Protein AF-A0A6A3AVK0-F1 (afdb_monomer)

Organism: Hibiscus syriacus (NCBI:txid106335)

Mean predicted aligned error: 8.2 Å

Structure (mmCIF, N/CA/C/O backbone):
data_AF-A0A6A3AVK0-F1
#
_entry.id   AF-A0A6A3AVK0-F1
#
loop_
_atom_site.group_PDB
_atom_site.id
_atom_site.type_symbol
_atom_site.label_atom_id
_atom_site.label_alt_id
_atom_site.label_comp_id
_atom_site.label_asym_id
_atom_site.label_entity_id
_atom_site.label_seq_id
_atom_site.pdbx_PDB_ins_code
_atom_site.Cartn_x
_atom_site.Cartn_y
_atom_site.Cartn_z
_atom_site.occupancy
_atom_site.B_iso_or_equiv
_atom_site.auth_seq_id
_atom_site.auth_comp_id
_atom_site.auth_asym_id
_atom_site.auth_atom_id
_atom_site.pdbx_PDB_model_num
ATOM 1 N N . MET A 1 1 ? -9.965 25.860 16.839 1.00 39.97 1 MET A N 1
ATOM 2 C CA . MET A 1 1 ? -9.819 24.702 17.746 1.00 39.97 1 MET A CA 1
ATOM 3 C C . MET A 1 1 ? -10.211 23.474 16.941 1.00 39.97 1 MET A C 1
ATOM 5 O O . MET A 1 1 ? -11.321 23.463 16.427 1.00 39.97 1 MET A O 1
ATOM 9 N N . ALA A 1 2 ? -9.291 22.535 16.707 1.00 43.78 2 ALA A N 1
ATOM 10 C CA . ALA A 1 2 ? -9.589 21.317 15.953 1.00 43.78 2 ALA A CA 1
ATOM 11 C C . ALA A 1 2 ? -10.357 20.353 16.868 1.00 43.78 2 ALA A C 1
ATOM 13 O O . ALA A 1 2 ? -9.865 19.995 17.936 1.00 43.78 2 ALA A O 1
ATOM 14 N N . MET A 1 3 ? -11.582 20.008 16.477 1.00 49.72 3 MET A N 1
ATOM 15 C CA . MET A 1 3 ? -12.409 19.028 17.172 1.00 49.72 3 MET A CA 1
ATOM 16 C C . MET A 1 3 ? -11.789 17.653 16.930 1.00 49.72 3 MET A C 1
ATOM 18 O O . MET A 1 3 ? -11.686 17.212 15.789 1.00 49.72 3 MET A O 1
ATOM 22 N N . GLN A 1 4 ? -11.339 16.999 17.994 1.00 55.97 4 GLN A N 1
ATOM 23 C CA . GLN A 1 4 ? -10.963 15.597 17.941 1.00 55.97 4 GLN A CA 1
ATOM 24 C C . GLN A 1 4 ? -12.244 14.781 17.743 1.00 55.97 4 GLN A C 1
ATOM 26 O O . GLN A 1 4 ? -13.060 14.676 18.658 1.00 55.97 4 GLN A O 1
ATOM 31 N N . GLU A 1 5 ? -12.451 14.263 16.531 1.00 55.50 5 GLU A N 1
ATOM 32 C CA . GLU A 1 5 ? -13.533 13.321 16.248 1.00 55.50 5 GLU A CA 1
ATOM 33 C C . GLU A 1 5 ? -13.349 12.085 17.135 1.00 55.50 5 GLU A C 1
ATOM 35 O O . GLU A 1 5 ? -12.284 11.463 17.175 1.00 55.50 5 GLU A O 1
ATOM 40 N N . GLY A 1 6 ? -14.379 11.788 17.930 1.00 54.12 6 GLY A N 1
ATOM 41 C CA . GLY A 1 6 ? -14.374 10.683 18.876 1.00 54.12 6 GLY A CA 1
ATOM 42 C C . GLY A 1 6 ? -14.159 9.353 18.162 1.00 54.12 6 GLY A C 1
ATOM 43 O O . GLY A 1 6 ? -14.835 9.054 17.183 1.00 54.12 6 GLY A O 1
ATOM 44 N N . ASN A 1 7 ? -13.235 8.546 18.682 1.00 58.22 7 ASN A N 1
ATOM 45 C CA . ASN A 1 7 ? -13.058 7.153 18.289 1.00 58.22 7 ASN A CA 1
ATOM 46 C C . ASN A 1 7 ? -14.406 6.417 18.442 1.00 58.22 7 ASN A C 1
ATOM 48 O O . ASN A 1 7 ? -14.865 6.272 19.582 1.00 58.22 7 ASN A O 1
ATOM 52 N N . PRO A 1 8 ? -15.067 5.964 17.358 1.00 62.50 8 PRO A N 1
ATOM 53 C CA . PRO A 1 8 ? -16.275 5.17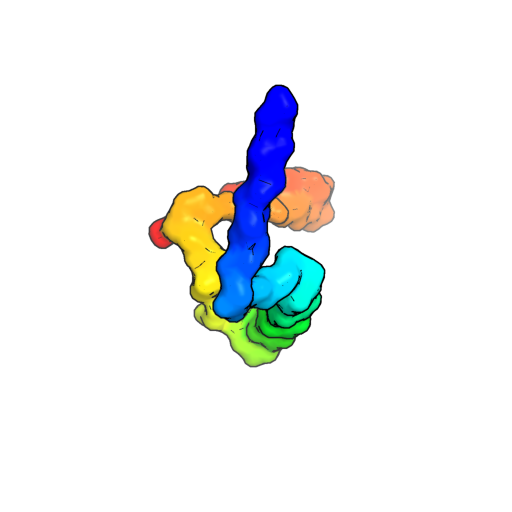3 17.501 1.00 62.50 8 PRO A CA 1
ATOM 54 C C . PRO A 1 8 ? -15.885 3.868 18.199 1.00 62.50 8 PRO A C 1
ATOM 56 O O . PRO A 1 8 ? -14.985 3.151 17.761 1.00 62.50 8 PRO A O 1
ATOM 59 N N . ALA A 1 9 ? -16.515 3.588 19.339 1.00 64.44 9 ALA A N 1
ATOM 60 C CA . ALA A 1 9 ? -16.267 2.380 20.115 1.00 64.44 9 ALA A CA 1
ATOM 61 C C . ALA A 1 9 ? -16.517 1.142 19.230 1.00 64.44 9 ALA A C 1
ATOM 63 O O . ALA A 1 9 ? -17.661 0.769 18.991 1.00 64.44 9 ALA A O 1
ATOM 64 N N . GLY A 1 10 ? -15.447 0.546 18.694 1.00 78.62 10 GLY A N 1
ATOM 65 C CA . GLY A 1 10 ? -15.518 -0.612 17.798 1.00 78.62 10 GLY A CA 1
ATOM 66 C C . GLY A 1 10 ? -14.520 -0.603 16.640 1.00 78.62 10 GLY A C 1
ATOM 67 O O . GLY A 1 10 ? -14.217 -1.672 16.114 1.00 78.62 10 GLY A O 1
ATOM 68 N N . THR A 1 11 ? -13.961 0.549 16.251 1.00 85.81 11 THR A N 1
ATOM 69 C CA . THR A 1 11 ? -12.922 0.567 15.210 1.00 85.81 11 THR A CA 1
ATOM 70 C C . THR A 1 11 ? -11.560 0.165 15.780 1.00 85.81 11 THR A C 1
ATOM 72 O O . THR A 1 11 ? -11.112 0.770 16.760 1.00 85.81 11 THR A O 1
ATOM 75 N N . PRO A 1 12 ? -10.876 -0.837 15.194 1.00 91.56 12 PRO A N 1
ATOM 76 C CA . PRO A 1 12 ? -9.516 -1.178 15.594 1.00 91.56 12 PRO A CA 1
ATOM 77 C C . PRO A 1 12 ? -8.579 0.009 15.352 1.00 91.56 12 PRO A C 1
ATOM 79 O O . PRO A 1 12 ? -8.761 0.784 14.413 1.00 91.56 12 PRO A O 1
ATOM 82 N N . SER A 1 13 ? -7.555 0.150 16.196 1.00 95.31 13 SER A N 1
ATOM 83 C CA . SER A 1 13 ? -6.562 1.209 16.015 1.00 95.31 13 SER A CA 1
ATOM 84 C C . SER A 1 13 ? -5.776 1.005 14.718 1.00 95.31 13 SER A C 1
ATOM 86 O O . SER A 1 13 ? -5.573 -0.126 14.270 1.00 95.31 13 SER A O 1
ATOM 88 N N . ALA A 1 14 ? -5.260 2.095 14.144 1.00 95.44 14 ALA A N 1
ATOM 89 C CA . ALA A 1 14 ? -4.430 2.032 12.941 1.00 95.44 14 ALA A CA 1
ATOM 90 C C . ALA A 1 14 ? -3.227 1.082 13.103 1.00 95.44 14 ALA A C 1
ATOM 92 O O . ALA A 1 14 ? -2.871 0.374 12.168 1.00 95.44 14 ALA A O 1
ATOM 93 N N . GLN A 1 15 ? -2.645 1.011 14.306 1.00 96.88 15 GLN A N 1
ATOM 94 C CA . GLN A 1 15 ? -1.559 0.083 14.620 1.00 96.88 15 GLN A CA 1
ATOM 95 C C . GLN A 1 15 ? -2.009 -1.382 14.547 1.00 96.88 15 GLN A C 1
ATOM 97 O O . GLN A 1 15 ? -1.317 -2.204 13.954 1.00 96.88 15 GLN A O 1
ATOM 102 N N . VAL A 1 16 ? -3.170 -1.715 15.120 1.00 96.62 16 VAL A N 1
ATOM 103 C CA . VAL A 1 16 ? -3.720 -3.080 15.062 1.00 96.62 16 VAL A CA 1
ATOM 104 C C . VAL A 1 16 ? -4.005 -3.479 13.614 1.00 96.62 16 VAL A C 1
ATOM 106 O O . VAL A 1 16 ? -3.624 -4.571 13.196 1.00 96.62 16 VAL A O 1
ATOM 109 N N . VAL A 1 17 ? -4.613 -2.579 12.836 1.00 96.88 17 VAL A N 1
ATOM 110 C CA . VAL A 1 17 ? -4.894 -2.808 11.411 1.00 96.88 17 VAL A CA 1
ATOM 111 C C . VAL A 1 17 ? -3.601 -2.983 10.615 1.00 96.88 17 VAL A C 1
ATOM 113 O O . VAL A 1 17 ? -3.495 -3.927 9.837 1.00 96.88 17 VAL A O 1
ATOM 116 N N . GLY A 1 18 ? -2.607 -2.117 10.826 1.00 97.50 18 GLY A N 1
ATOM 117 C CA . GLY A 1 18 ? -1.322 -2.177 10.131 1.00 97.50 18 GLY A CA 1
ATOM 118 C C . GLY A 1 18 ? -0.567 -3.478 10.404 1.00 97.50 18 GLY A C 1
ATOM 119 O O . GLY A 1 18 ? -0.100 -4.122 9.466 1.00 97.50 18 GLY A O 1
ATOM 120 N N . ASN A 1 19 ? -0.516 -3.907 11.667 1.00 98.12 19 ASN A N 1
ATOM 121 C CA . ASN A 1 19 ? 0.130 -5.162 12.052 1.00 98.12 19 ASN A CA 1
ATOM 122 C C . ASN A 1 19 ? -0.538 -6.365 11.372 1.00 98.12 19 ASN A C 1
ATOM 124 O O . ASN A 1 19 ? 0.134 -7.151 10.705 1.00 98.12 19 ASN A O 1
ATOM 128 N N . ALA A 1 20 ? -1.868 -6.462 11.466 1.00 97.25 20 ALA A N 1
ATOM 129 C CA . ALA A 1 20 ? -2.617 -7.545 10.835 1.00 97.25 20 ALA A CA 1
ATOM 130 C C . ALA A 1 20 ? -2.473 -7.532 9.302 1.00 97.25 20 ALA A C 1
ATOM 132 O O . ALA A 1 20 ? -2.331 -8.589 8.686 1.00 97.25 20 ALA A O 1
ATOM 133 N N . PHE A 1 21 ? -2.472 -6.348 8.679 1.00 97.31 21 PHE A N 1
ATOM 134 C CA . PHE A 1 21 ? -2.289 -6.206 7.236 1.00 97.31 21 PHE A CA 1
ATOM 135 C C . PHE A 1 21 ? -0.938 -6.763 6.781 1.00 97.31 21 PHE A C 1
ATOM 137 O O . PHE A 1 21 ? -0.905 -7.568 5.855 1.00 97.31 21 PHE A O 1
ATOM 144 N N . VAL A 1 22 ? 0.166 -6.379 7.432 1.00 97.50 22 VAL A N 1
ATOM 145 C CA . VAL A 1 22 ? 1.518 -6.829 7.054 1.00 97.50 22 VAL A CA 1
ATOM 146 C C . VAL A 1 22 ? 1.647 -8.346 7.187 1.00 97.50 22 VAL A C 1
ATOM 148 O O . VAL A 1 22 ? 2.121 -9.002 6.257 1.00 97.50 22 VAL A O 1
ATOM 151 N N . GLU A 1 23 ? 1.187 -8.913 8.303 1.00 97.88 23 GLU A N 1
ATOM 152 C CA . GLU A 1 23 ? 1.229 -10.361 8.534 1.00 97.88 23 GLU A CA 1
ATOM 153 C C . GLU A 1 23 ? 0.452 -11.130 7.459 1.00 97.88 23 GLU A C 1
ATOM 155 O O . GLU A 1 23 ? 0.985 -12.060 6.847 1.00 97.88 23 GLU A O 1
ATOM 160 N N . GLN A 1 24 ? -0.789 -10.720 7.180 1.00 97.88 24 GLN A N 1
ATOM 161 C CA . GLN A 1 24 ? -1.634 -11.385 6.187 1.00 97.88 24 GLN A CA 1
ATOM 162 C C . GLN A 1 24 ? -1.103 -11.201 4.764 1.00 97.88 24 GLN A C 1
ATOM 164 O O . GLN A 1 24 ? -1.057 -12.168 4.000 1.00 97.88 24 GLN A O 1
ATOM 169 N N . TYR A 1 25 ? -0.676 -9.98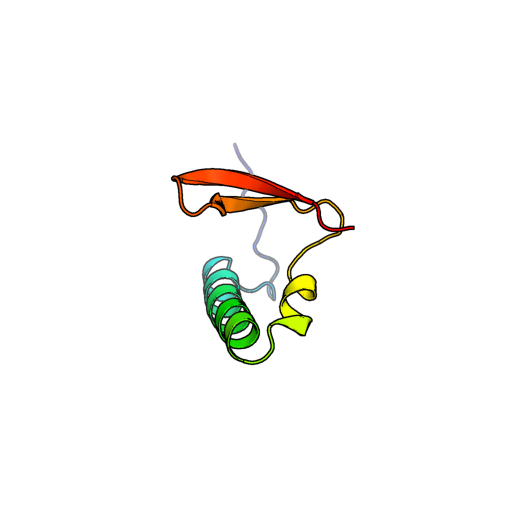6 4.410 1.00 97.56 25 TYR A N 1
ATOM 170 C CA . TYR A 1 25 ? -0.183 -9.662 3.076 1.00 97.56 25 TYR A CA 1
ATOM 171 C C . TYR A 1 25 ? 1.037 -10.515 2.718 1.00 97.56 25 TYR A C 1
ATOM 173 O O . TYR A 1 25 ? 1.028 -11.183 1.685 1.00 97.56 25 TYR A O 1
ATOM 181 N N . TYR A 1 26 ? 2.061 -10.566 3.579 1.00 97.38 26 TYR A N 1
ATOM 182 C CA . TYR A 1 26 ? 3.269 -11.344 3.286 1.00 97.38 26 TYR A CA 1
ATOM 183 C C . TYR A 1 26 ? 3.046 -12.853 3.393 1.00 97.38 26 TYR A C 1
ATOM 185 O O . TYR A 1 26 ? 3.603 -13.605 2.591 1.00 97.38 26 TYR A O 1
ATOM 193 N N . HIS A 1 27 ? 2.190 -13.308 4.314 1.00 97.88 27 HIS A N 1
ATOM 194 C CA . HIS A 1 27 ? 1.804 -14.715 4.371 1.00 97.88 27 HIS A CA 1
ATOM 195 C C . HIS A 1 27 ? 1.146 -15.165 3.059 1.00 97.88 27 HIS A C 1
ATOM 197 O O . HIS A 1 27 ? 1.557 -16.164 2.467 1.00 97.88 27 HIS A O 1
ATOM 203 N N . ILE A 1 28 ? 0.163 -14.407 2.562 1.00 97.88 28 ILE A N 1
ATOM 204 C CA . ILE A 1 28 ? -0.523 -14.707 1.300 1.00 97.88 28 ILE A CA 1
ATOM 205 C C . ILE A 1 28 ? 0.418 -14.537 0.109 1.00 97.88 28 ILE A C 1
ATOM 207 O O . ILE A 1 28 ? 0.434 -15.405 -0.757 1.00 97.88 28 ILE A O 1
ATOM 211 N N . LEU A 1 29 ? 1.238 -13.486 0.072 1.00 96.25 29 LEU A N 1
ATOM 212 C CA . LEU A 1 29 ? 2.202 -13.277 -1.007 1.00 96.25 29 LEU A CA 1
ATOM 213 C C . LEU A 1 29 ? 3.138 -14.484 -1.173 1.00 96.25 29 LEU A C 1
ATOM 215 O O . LEU A 1 29 ? 3.406 -14.889 -2.300 1.00 96.25 29 LEU A O 1
ATOM 219 N N . HIS A 1 30 ? 3.615 -15.066 -0.068 1.00 97.44 30 HIS A N 1
ATOM 220 C CA . HIS A 1 30 ? 4.540 -16.201 -0.107 1.00 97.44 30 HIS A CA 1
ATOM 221 C C . HIS A 1 30 ? 3.834 -17.538 -0.360 1.00 97.44 30 HIS A C 1
ATOM 223 O O . HIS A 1 30 ? 4.350 -18.368 -1.103 1.00 97.44 30 HIS A O 1
ATOM 229 N N . GLN A 1 31 ? 2.676 -17.768 0.263 1.00 97.81 31 GLN A N 1
ATOM 230 C CA . GLN A 1 31 ? 2.019 -19.082 0.256 1.00 97.81 31 GLN A CA 1
ATOM 231 C C . GLN A 1 31 ? 0.957 -19.227 -0.840 1.00 97.81 31 GLN A C 1
ATOM 233 O O . GLN A 1 31 ? 0.684 -20.330 -1.306 1.00 97.81 31 GLN A O 1
ATOM 238 N N . LYS A 1 32 ? 0.302 -18.126 -1.219 1.00 97.38 32 LYS A N 1
ATOM 239 C CA . LYS A 1 32 ? -0.846 -18.081 -2.140 1.00 97.38 32 LYS A CA 1
ATOM 240 C C . LYS A 1 32 ? -0.773 -16.829 -3.029 1.00 97.38 32 LYS A C 1
ATOM 242 O O . LYS A 1 32 ? -1.685 -15.996 -2.988 1.00 97.38 32 LYS A O 1
ATOM 247 N N . PRO A 1 33 ? 0.292 -16.665 -3.838 1.00 95.31 33 PRO A N 1
ATOM 248 C CA . PRO A 1 33 ? 0.551 -15.432 -4.588 1.00 95.31 33 PRO A CA 1
ATOM 249 C C . PRO A 1 33 ? -0.601 -15.039 -5.520 1.00 95.31 33 PRO A C 1
ATOM 251 O O . PRO A 1 33 ? -0.867 -13.859 -5.723 1.00 95.31 33 PRO A O 1
ATOM 254 N N . ASN A 1 34 ? -1.361 -16.011 -6.026 1.00 95.69 34 ASN A N 1
ATOM 255 C CA . ASN A 1 34 ? -2.540 -15.777 -6.857 1.00 95.69 34 ASN A CA 1
ATOM 256 C C . ASN A 1 34 ? -3.687 -15.047 -6.132 1.00 95.69 34 ASN A C 1
ATOM 258 O O . ASN A 1 34 ? -4.603 -14.583 -6.800 1.00 95.69 34 ASN A O 1
ATOM 262 N N . LEU A 1 35 ? -3.667 -14.935 -4.799 1.00 96.12 35 LEU A N 1
ATOM 263 C CA . LEU A 1 35 ? -4.675 -14.214 -4.011 1.00 96.12 35 LEU A CA 1
ATOM 264 C C . LEU A 1 35 ? -4.240 -12.800 -3.602 1.00 96.12 35 LEU A C 1
ATOM 266 O O . LEU A 1 35 ? -5.068 -12.055 -3.081 1.00 96.12 35 LEU A O 1
ATOM 270 N N . VAL A 1 36 ? -2.982 -12.409 -3.842 1.00 94.69 36 VAL A N 1
ATOM 271 C CA . VAL A 1 36 ? -2.454 -11.116 -3.368 1.00 94.69 36 VAL A CA 1
ATOM 272 C C . VAL A 1 36 ? -3.153 -9.915 -4.013 1.00 94.69 36 VAL A C 1
ATOM 274 O O . VAL A 1 36 ? -3.285 -8.873 -3.379 1.00 94.69 36 VAL A O 1
ATOM 277 N N . HIS A 1 37 ? -3.678 -10.077 -5.234 1.00 92.19 37 HIS A N 1
ATOM 278 C CA . HIS A 1 37 ? -4.416 -9.030 -5.951 1.00 92.19 37 HIS A CA 1
ATOM 279 C C . HIS A 1 37 ? -5.612 -8.487 -5.149 1.00 92.19 37 HIS A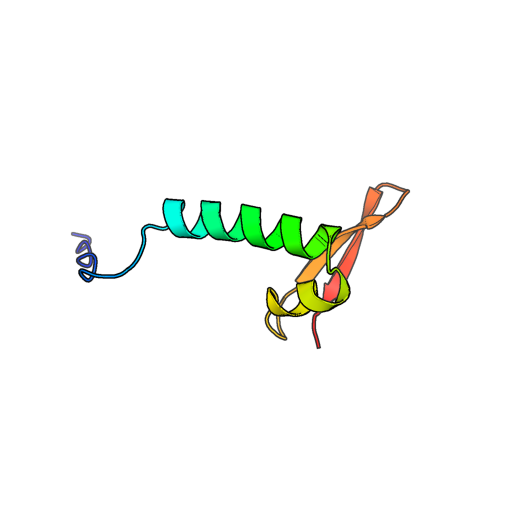 C 1
ATOM 281 O O . HIS A 1 37 ? -5.988 -7.339 -5.328 1.00 92.19 37 HIS A O 1
ATOM 287 N N . ARG A 1 38 ? -6.170 -9.269 -4.213 1.00 93.88 38 ARG A N 1
ATOM 288 C CA . ARG A 1 38 ? -7.307 -8.862 -3.369 1.00 93.88 38 ARG A CA 1
ATOM 289 C C . ARG A 1 38 ? -6.978 -7.770 -2.349 1.00 93.88 38 ARG A C 1
ATOM 291 O O . ARG A 1 38 ? -7.895 -7.201 -1.769 1.00 93.88 38 ARG A O 1
ATOM 298 N N . PHE A 1 39 ? -5.696 -7.499 -2.102 1.00 94.12 39 PHE A N 1
ATOM 299 C CA . PHE A 1 39 ? -5.260 -6.386 -1.252 1.00 94.12 39 PHE A CA 1
ATOM 300 C C . PHE A 1 39 ? -5.181 -5.052 -2.002 1.00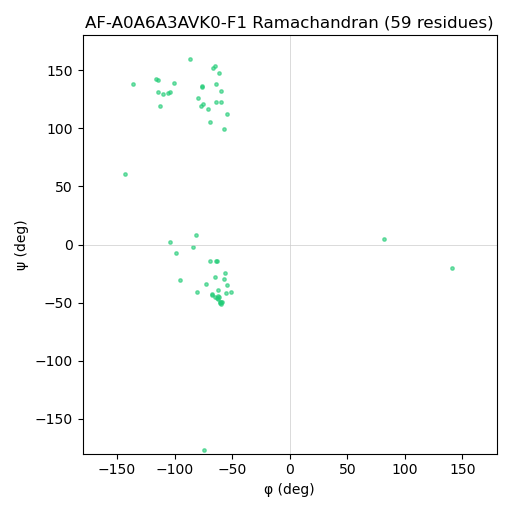 94.12 39 PHE A C 1
ATOM 302 O O . PHE A 1 39 ? -4.879 -4.029 -1.391 1.00 94.12 39 PHE A O 1
ATOM 309 N N . TYR A 1 40 ? -5.457 -5.059 -3.305 1.00 93.31 40 TYR A N 1
ATOM 310 C CA . TYR A 1 40 ? -5.431 -3.887 -4.163 1.00 93.31 40 TYR A CA 1
ATOM 311 C C . TYR A 1 40 ? -6.841 -3.577 -4.663 1.00 93.31 40 TYR A C 1
ATOM 313 O O . TYR A 1 40 ? -7.625 -4.475 -4.953 1.00 93.31 40 TYR A O 1
ATOM 321 N N . GLN A 1 41 ? -7.156 -2.289 -4.740 1.00 93.50 41 GLN A N 1
ATOM 322 C CA . GLN A 1 41 ? -8.324 -1.773 -5.458 1.00 93.50 41 GLN A CA 1
ATOM 323 C C . GLN A 1 41 ? -7.958 -1.540 -6.928 1.00 93.50 41 GLN A C 1
ATOM 325 O O . GLN A 1 41 ? -6.777 -1.340 -7.215 1.00 93.50 41 GLN A O 1
ATOM 330 N N . ASP A 1 42 ? -8.943 -1.466 -7.820 1.00 88.31 42 ASP A N 1
ATOM 331 C CA . ASP A 1 42 ? -8.757 -1.275 -9.269 1.00 88.31 42 ASP A CA 1
ATOM 332 C C . ASP A 1 42 ? -7.830 -0.081 -9.580 1.00 88.31 42 ASP A C 1
ATOM 334 O O . ASP A 1 42 ? -6.898 -0.178 -10.365 1.00 88.31 42 ASP A O 1
ATOM 338 N N . SER A 1 43 ? -7.958 1.037 -8.860 1.00 89.50 43 SER A N 1
ATOM 339 C CA . SER A 1 43 ? -7.103 2.222 -9.051 1.00 89.50 43 SER A CA 1
ATOM 340 C C . SER A 1 43 ? -5.732 2.165 -8.355 1.00 89.50 43 SER A C 1
ATOM 342 O O . SER A 1 43 ? -5.011 3.165 -8.320 1.00 89.50 43 SER A O 1
ATOM 344 N N . SER A 1 44 ? -5.343 1.024 -7.779 1.00 92.94 44 SER A N 1
ATOM 345 C CA . SER A 1 44 ? -4.068 0.895 -7.066 1.00 92.94 44 SER A CA 1
ATOM 346 C C . SER A 1 44 ? -2.894 0.787 -8.031 1.00 92.94 44 SER A C 1
ATOM 348 O O . SER A 1 44 ? -2.913 -0.005 -8.975 1.00 92.94 44 SER A O 1
ATOM 350 N N . CYS A 1 45 ? -1.822 1.513 -7.718 1.00 92.94 45 CYS A N 1
ATOM 351 C CA . CYS A 1 45 ? -0.547 1.437 -8.421 1.00 92.94 45 CYS A CA 1
ATOM 352 C C . CYS A 1 45 ? 0.479 0.683 -7.571 1.00 92.94 45 CYS A C 1
ATOM 354 O O . CYS A 1 45 ? 0.692 1.012 -6.403 1.00 92.94 45 CYS A O 1
ATOM 356 N N . LEU A 1 46 ? 1.149 -0.298 -8.170 1.00 90.69 46 LEU A N 1
ATOM 357 C CA . LEU A 1 46 ? 2.266 -1.013 -7.565 1.00 90.69 46 LEU A CA 1
ATOM 358 C C . LEU A 1 46 ? 3.547 -0.676 -8.324 1.00 90.69 46 LEU A C 1
ATOM 360 O O . LEU A 1 46 ? 3.663 -0.982 -9.509 1.00 90.69 46 LEU A O 1
ATOM 364 N N . SER A 1 47 ? 4.521 -0.094 -7.627 1.00 92.06 47 SER A N 1
ATOM 365 C CA . SER A 1 47 ? 5.835 0.220 -8.188 1.00 92.06 47 SER A CA 1
ATOM 366 C C . SER A 1 47 ? 6.904 -0.688 -7.587 1.00 92.06 47 SER A C 1
ATOM 368 O O . SER A 1 47 ? 6.999 -0.819 -6.366 1.00 92.06 47 SER A O 1
ATOM 370 N N . ARG A 1 48 ? 7.725 -1.314 -8.432 1.00 90.56 48 ARG A N 1
ATOM 371 C CA . ARG A 1 48 ? 8.851 -2.153 -8.007 1.00 90.56 48 ARG A CA 1
ATOM 372 C C . ARG A 1 48 ? 10.087 -1.838 -8.855 1.00 90.56 48 ARG A C 1
ATOM 374 O O . ARG A 1 48 ? 9.942 -1.693 -10.070 1.00 90.56 48 ARG A O 1
ATOM 381 N N . PRO A 1 49 ? 11.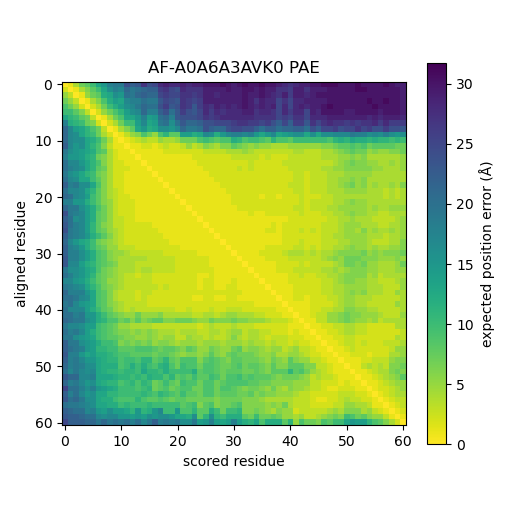285 -1.747 -8.253 1.00 93.12 49 PRO A N 1
ATOM 382 C CA . PRO A 1 49 ? 12.516 -1.684 -9.026 1.00 93.12 49 PRO A CA 1
ATOM 383 C C . PRO A 1 49 ? 12.723 -2.986 -9.808 1.00 93.12 49 PRO A C 1
ATOM 385 O O . PRO A 1 49 ? 12.497 -4.084 -9.290 1.00 93.12 49 PRO A O 1
ATOM 388 N N . ASP A 1 50 ? 13.150 -2.862 -11.057 1.00 88.44 50 ASP A N 1
ATOM 389 C CA . ASP A 1 50 ? 13.646 -3.982 -11.843 1.00 88.44 50 ASP A CA 1
ATOM 390 C C . ASP A 1 50 ? 15.053 -4.405 -11.376 1.00 88.44 50 ASP A C 1
ATOM 392 O O . ASP A 1 50 ? 15.622 -3.874 -10.419 1.00 88.44 50 ASP A O 1
ATOM 396 N N . MET A 1 51 ? 15.633 -5.380 -12.073 1.00 91.88 51 MET A N 1
ATOM 397 C CA . MET A 1 51 ? 16.984 -5.881 -11.797 1.00 91.88 51 MET A CA 1
ATOM 398 C C . MET A 1 51 ? 18.103 -4.839 -11.993 1.00 91.88 51 MET A C 1
ATOM 400 O O . MET A 1 51 ? 19.215 -5.059 -11.519 1.00 91.88 51 MET A O 1
ATOM 404 N N . TYR A 1 52 ? 17.821 -3.709 -12.644 1.00 94.56 52 TYR A N 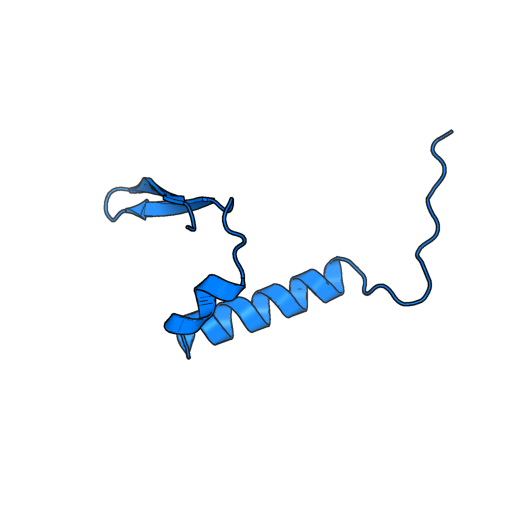1
ATOM 405 C CA . TYR A 1 52 ? 18.742 -2.589 -12.847 1.00 94.56 52 TYR A CA 1
ATOM 406 C C . TYR A 1 52 ? 18.435 -1.397 -11.923 1.00 94.56 52 TYR A C 1
ATOM 408 O O . TYR A 1 52 ? 19.113 -0.374 -11.996 1.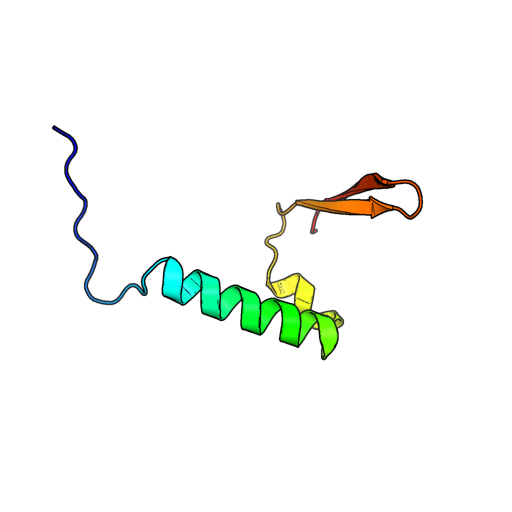00 94.56 52 TYR A O 1
ATOM 416 N N . GLY A 1 53 ? 17.433 -1.518 -11.045 1.00 91.69 53 GLY A N 1
ATOM 417 C CA . GLY A 1 53 ? 16.992 -0.455 -10.145 1.00 91.69 53 GLY A CA 1
ATOM 418 C C . GLY A 1 53 ? 16.041 0.565 -10.780 1.00 91.69 53 GLY A C 1
ATOM 419 O O . GLY A 1 53 ? 15.665 1.526 -10.107 1.00 91.69 53 GLY A O 1
ATOM 420 N N . ASN A 1 54 ? 15.614 0.378 -12.033 1.00 93.88 54 ASN A N 1
ATOM 421 C CA . ASN A 1 54 ? 14.620 1.251 -12.655 1.00 93.88 54 ASN A CA 1
ATOM 422 C C . ASN A 1 54 ? 13.227 0.919 -12.119 1.00 93.88 54 ASN A C 1
ATOM 424 O O . ASN A 1 54 ? 12.834 -0.245 -12.039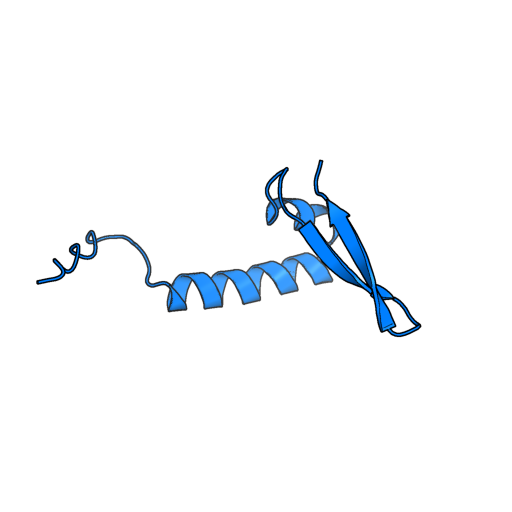 1.00 93.88 54 ASN A O 1
ATOM 428 N N . MET A 1 55 ? 12.444 1.939 -11.779 1.00 92.50 55 MET A N 1
ATOM 429 C CA . MET A 1 55 ? 11.091 1.738 -11.264 1.00 92.50 55 MET A CA 1
ATOM 430 C C . MET A 1 55 ? 10.131 1.346 -12.390 1.00 92.50 55 MET A C 1
ATOM 432 O O . MET A 1 55 ? 9.915 2.116 -13.323 1.00 92.50 55 MET A O 1
ATOM 436 N N . THR A 1 56 ? 9.503 0.177 -12.267 1.00 90.12 56 THR A N 1
ATOM 437 C CA . THR A 1 56 ? 8.362 -0.228 -13.098 1.00 90.12 56 THR A CA 1
ATOM 438 C C . THR A 1 56 ? 7.083 -0.094 -12.280 1.00 90.12 56 THR A C 1
ATOM 440 O O . THR A 1 56 ? 7.031 -0.582 -11.150 1.00 90.12 56 THR A O 1
ATOM 443 N N . THR A 1 57 ? 6.053 0.544 -12.838 1.00 89.56 57 THR A N 1
ATOM 444 C CA . THR A 1 57 ? 4.737 0.693 -12.197 1.00 89.56 57 THR A CA 1
ATOM 445 C C . THR A 1 57 ? 3.685 -0.073 -12.982 1.00 89.56 57 THR A C 1
ATOM 447 O O . THR A 1 57 ? 3.587 0.082 -14.196 1.00 89.56 57 THR A O 1
ATOM 450 N N . VAL A 1 58 ? 2.885 -0.869 -12.278 1.00 86.62 58 VAL A N 1
ATOM 451 C CA . VAL A 1 58 ? 1.702 -1.541 -12.821 1.00 86.62 58 VAL A CA 1
ATOM 452 C C . VAL A 1 58 ? 0.452 -1.024 -12.115 1.00 86.62 58 VAL A C 1
ATOM 454 O O . VAL A 1 58 ? 0.482 -0.760 -10.911 1.00 86.62 58 VAL A O 1
ATOM 457 N N . THR A 1 59 ? -0.636 -0.868 -12.862 1.00 83.12 59 THR A N 1
ATOM 458 C CA . THR A 1 59 ? -1.955 -0.513 -12.322 1.00 83.12 59 THR A CA 1
ATOM 459 C C . THR A 1 59 ? -2.793 -1.784 -12.231 1.00 83.12 59 THR A C 1
ATOM 461 O O . THR A 1 59 ? -2.710 -2.642 -13.113 1.00 83.12 59 THR A O 1
ATOM 464 N N . THR A 1 60 ? -3.547 -1.936 -11.143 1.00 76.25 60 THR A N 1
ATOM 465 C CA . THR A 1 60 ? -4.555 -3.005 -11.039 1.00 76.25 60 THR A CA 1
ATOM 466 C C . THR A 1 60 ? -5.676 -2.712 -12.057 1.00 76.25 60 THR A C 1
ATOM 468 O O . THR A 1 60 ? -5.809 -1.574 -12.496 1.00 76.25 60 THR A O 1
ATOM 471 N N . MET A 1 61 ? -6.379 -3.730 -12.561 1.00 70.00 61 MET A N 1
ATOM 472 C CA . MET A 1 61 ? -7.442 -3.543 -13.570 1.00 70.00 61 MET A CA 1
ATOM 473 C C . MET A 1 61 ? -8.784 -3.255 -12.921 1.00 70.00 61 MET A C 1
ATOM 475 O O . MET A 1 61 ? -8.997 -3.817 -11.825 1.00 70.00 61 MET A O 1
#

Sequence (61 aa):
MAMQEGNPAGTPSAQVVGNAFVEQYYHILHQKPNLVHRFYQDSSCLSRPDMYGNMTTVTTM

Foldseek 3Di:
DDDDDDDDVPDDDPVVVVVVCVVVLVVCCVPPVVCNLVVDDQQDKDWDQDPVGDIDIDGHD

pLDDT: mean 87.08, std 15.1, range [39.97, 98.12]

InterPro domains:
  IPR002075 Nuclear transport factor 2 domain [PF02136] (17-51)
  IPR018222 Nuclear transport factor 2, eukaryote [PS50177] (17-61)
  IPR032710 NTF2-like domain superfamily [SSF54427] (13-58)
  IPR039539 Ras GTPase-activating protein-binding protein [PTHR10693] (13-61)

Solvent-accessible surface area (backbone atoms only — not comparable to full-atom values): 3962 Å² total; per-residue (Å²): 133,86,80,80,78,74,81,62,92,81,69,75,52,72,64,59,52,51,53,55,47,54,55,52,51,55,50,33,46,73,76,40,53,91,58,45,66,76,83,51,54,47,88,36,73,50,73,47,62,48,100,84,64,52,79,45,75,50,70,46,114

Secondary structure (DSSP, 8-state):
--------TTPPPHHHHHHHHHHHHHHHHHH-GGGGGGGS-TT-EEEEE-TTSPEEEEE--

Nearest PDB structures (foldseek):
  6ta7-assembly2_F  TM=8.061E-01  e=3.663E-03  Homo sapiens
  3mu6-assembly1_B  TM=3.599E-01  e=9.512E-01  Homo sapiens
  3p57-assembly1_D  TM=3.614E-01  e=1.451E+00  Homo sapiens
  3p57-assembly1_I  TM=3.591E-01  e=1.451E+00  Homo sapiens
  1hbx-assembly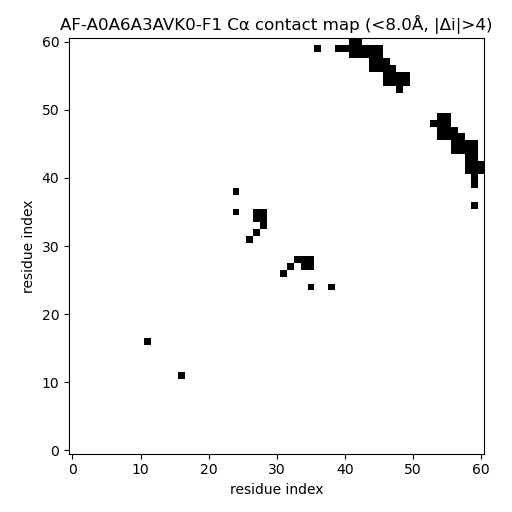1_A  TM=2.932E-01  e=2.548E+00  Homo sapiens

Radius of gyration: 16.67 Å; Cα contacts (8 Å, |Δi|>4): 41; chains: 1; bounding box: 35×44×34 Å